Protein AF-A0A934WDV0-F1 (afdb_monomer_lite)

Radius of gyration: 21.9 Å; chains: 1; bounding box: 82×30×37 Å

InterPro domains:
  IPR003775 Flagellar assembly factor FliW [PF02623] (27-85)
  IPR024046 Flagellar assembly factor FliW domain superfamily [G3DSA:2.30.290.10] (13-106)
  IPR024046 Flagellar assembly factor FliW domain superfamily [SSF141457] (26-86)

Foldseek 3Di:
DDDDDDDPPPDDDDPDPPPPQDFDWDQAPLGTWTFGPVQKFAQCQDPVVPRVFGIWGWTARPDPVPRQWIKTAGPVDRHDIDIHGDDDPPNVPDPPVNVVVVCVVVVHDPVPDD

Sequence (114 aa):
MAPYDTHATLAHADASTCTASREEQMHTRFGTLTIKPEHKLEMPKGPFGFAGYTQFALADVPNQAASQFRILQSLEDASVSFIVLPIAADNGWIDAKDFQAACQSYCFDPNTSG

pLDDT: mean 79.07, std 17.93, range [38.03, 95.5]

Structure (mmCIF, N/CA/C/O backbone):
data_AF-A0A934WDV0-F1
#
_entry.id   AF-A0A934WDV0-F1
#
loop_
_atom_site.group_PDB
_atom_site.id
_atom_site.type_symbol
_atom_site.label_atom_id
_atom_site.label_alt_id
_atom_site.label_comp_id
_atom_site.label_asym_id
_atom_site.label_entity_id
_atom_site.label_seq_id
_atom_site.pdbx_PDB_ins_code
_atom_site.Cartn_x
_atom_site.Cartn_y
_atom_site.Cartn_z
_atom_site.occupancy
_atom_site.B_iso_or_equiv
_atom_site.auth_seq_id
_atom_site.auth_comp_id
_atom_site.auth_asym_id
_atom_site.auth_atom_id
_atom_site.pdbx_PDB_model_num
ATOM 1 N N . MET A 1 1 ? -66.702 -10.127 7.432 1.00 45.47 1 MET A N 1
ATOM 2 C CA . MET A 1 1 ? -65.993 -10.806 6.327 1.00 45.47 1 MET A CA 1
ATOM 3 C C . MET A 1 1 ? -65.007 -9.788 5.769 1.00 45.47 1 MET A C 1
ATOM 5 O O . MET A 1 1 ? -65.427 -8.666 5.527 1.00 45.47 1 MET A O 1
ATOM 9 N N . ALA A 1 2 ? -63.714 -10.112 5.798 1.00 49.47 2 ALA A N 1
ATOM 10 C CA . ALA A 1 2 ? -62.581 -9.176 5.800 1.00 49.47 2 ALA A CA 1
ATOM 11 C C . ALA A 1 2 ? -62.384 -8.356 4.500 1.00 49.47 2 ALA A C 1
ATOM 13 O O . ALA A 1 2 ? -62.802 -8.818 3.437 1.00 49.47 2 ALA A O 1
ATOM 14 N N . PRO A 1 3 ? -61.720 -7.183 4.578 1.00 59.69 3 PRO A N 1
ATOM 15 C CA . PRO A 1 3 ? -61.225 -6.424 3.429 1.00 59.69 3 PRO A CA 1
ATOM 16 C C . PRO A 1 3 ? -59.864 -6.974 2.962 1.00 59.69 3 PRO A C 1
ATOM 18 O O . PRO A 1 3 ? -59.087 -7.454 3.784 1.00 59.69 3 PRO A O 1
ATOM 21 N N . TYR A 1 4 ? -59.554 -6.878 1.667 1.00 50.12 4 TYR A N 1
ATOM 22 C CA . TYR A 1 4 ? -58.186 -7.058 1.173 1.00 50.12 4 TYR A CA 1
ATOM 23 C C . TYR A 1 4 ? -57.763 -5.850 0.338 1.00 50.12 4 TYR A C 1
ATOM 25 O O . TYR A 1 4 ? -58.197 -5.661 -0.797 1.00 50.12 4 TYR A O 1
ATOM 33 N N . ASP A 1 5 ? -56.917 -5.044 0.976 1.00 48.34 5 ASP A N 1
ATOM 34 C CA . ASP A 1 5 ? -55.793 -4.314 0.401 1.00 48.34 5 ASP A CA 1
ATOM 35 C C . ASP A 1 5 ? -55.111 -5.081 -0.740 1.00 48.34 5 ASP A C 1
ATOM 37 O O . ASP A 1 5 ? -54.927 -6.297 -0.647 1.00 48.34 5 ASP A O 1
ATOM 41 N N . THR A 1 6 ? -54.610 -4.370 -1.753 1.00 54.59 6 THR A N 1
ATOM 42 C CA . THR A 1 6 ? -53.155 -4.176 -1.928 1.00 54.59 6 THR A CA 1
ATOM 43 C C . THR A 1 6 ? -52.886 -3.348 -3.188 1.00 54.59 6 THR A C 1
ATOM 45 O O . THR A 1 6 ? -53.181 -3.750 -4.313 1.00 54.59 6 THR A O 1
ATOM 48 N N . HIS A 1 7 ? -52.286 -2.178 -2.978 1.00 40.38 7 HIS A N 1
ATOM 49 C CA . HIS A 1 7 ? -51.699 -1.318 -3.997 1.00 40.38 7 HIS A CA 1
ATOM 50 C C . HIS A 1 7 ? -50.508 -2.012 -4.680 1.00 40.38 7 HIS A C 1
ATOM 52 O O . HIS A 1 7 ? -49.523 -2.348 -4.025 1.00 40.38 7 HIS A O 1
ATOM 58 N N . ALA A 1 8 ? -50.551 -2.164 -6.005 1.00 42.09 8 ALA A N 1
ATOM 59 C CA . ALA A 1 8 ? -49.369 -2.483 -6.802 1.00 42.09 8 ALA A CA 1
ATOM 60 C C . ALA A 1 8 ? -48.528 -1.210 -7.000 1.00 42.09 8 ALA A C 1
ATOM 62 O O . ALA A 1 8 ? -48.577 -0.560 -8.043 1.00 42.09 8 ALA A O 1
ATOM 63 N N . THR A 1 9 ? -47.773 -0.831 -5.970 1.00 46.50 9 THR A N 1
ATOM 64 C CA . THR A 1 9 ? -46.698 0.156 -6.098 1.00 46.50 9 THR A CA 1
ATOM 65 C C . THR A 1 9 ? -45.484 -0.549 -6.691 1.00 46.50 9 THR A C 1
ATOM 67 O O . THR A 1 9 ? -44.766 -1.264 -5.996 1.00 46.50 9 THR A O 1
ATOM 70 N N . LEU A 1 10 ? -45.241 -0.340 -7.985 1.00 44.06 10 LEU A N 1
ATOM 71 C CA . LEU A 1 10 ? -43.932 -0.571 -8.592 1.00 44.06 10 LEU A CA 1
ATOM 72 C C . LEU A 1 10 ? -42.981 0.509 -8.065 1.00 44.06 10 LEU A C 1
ATOM 74 O O . LEU A 1 10 ? -42.827 1.583 -8.652 1.00 44.06 10 LEU A O 1
ATOM 78 N N . ALA A 1 11 ? -42.390 0.228 -6.904 1.00 40.34 11 ALA A N 1
ATOM 79 C CA . ALA A 1 11 ? -41.235 0.952 -6.410 1.00 40.34 11 ALA A CA 1
ATOM 80 C C . ALA A 1 11 ? -40.130 0.810 -7.460 1.00 40.34 11 ALA A C 1
ATOM 82 O O . ALA A 1 11 ? -39.662 -0.293 -7.747 1.00 40.34 11 ALA A O 1
ATOM 83 N N . HIS A 1 12 ? -39.776 1.934 -8.076 1.00 42.41 12 HIS A N 1
ATOM 84 C CA . HIS A 1 12 ? -38.605 2.014 -8.925 1.00 42.41 12 HIS A CA 1
ATOM 85 C C . HIS A 1 12 ? -37.395 1.658 -8.070 1.00 42.41 12 HIS A C 1
ATOM 87 O O . HIS A 1 12 ? -37.144 2.273 -7.032 1.00 42.41 12 HIS A O 1
ATOM 93 N N . ALA A 1 13 ? -36.724 0.601 -8.509 1.00 44.56 13 ALA A N 1
ATOM 94 C CA . ALA A 1 13 ? -35.484 0.124 -7.958 1.00 44.56 13 ALA A CA 1
ATOM 95 C C . ALA A 1 13 ? -34.440 1.242 -7.957 1.00 44.56 13 ALA A C 1
ATOM 97 O O . ALA A 1 13 ? -34.285 1.970 -8.937 1.00 44.56 13 ALA A O 1
ATOM 98 N N . ASP A 1 14 ? -33.744 1.297 -6.828 1.00 38.97 14 ASP A N 1
ATOM 99 C CA . ASP A 1 14 ? -32.367 1.735 -6.684 1.00 38.97 14 ASP A CA 1
ATOM 100 C C . ASP A 1 14 ? -32.052 3.115 -7.271 1.00 38.97 14 ASP A C 1
ATOM 102 O O . ASP A 1 14 ? -31.483 3.285 -8.352 1.00 38.97 14 ASP A O 1
ATOM 106 N N . ALA A 1 15 ? -32.389 4.137 -6.483 1.00 43.22 15 ALA A N 1
ATOM 107 C CA . ALA A 1 15 ? -31.638 5.376 -6.522 1.00 43.22 15 ALA A CA 1
ATOM 108 C C . ALA A 1 15 ? -30.183 5.029 -6.195 1.00 43.22 15 ALA A C 1
ATOM 110 O O . ALA A 1 15 ? -29.818 4.904 -5.029 1.00 43.22 15 ALA A O 1
ATOM 111 N N . SER A 1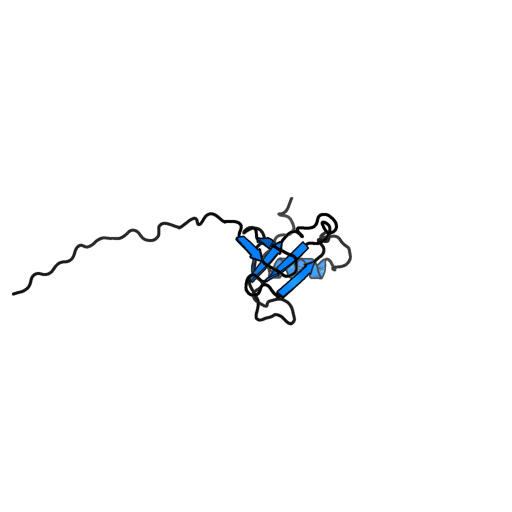 16 ? -29.395 4.857 -7.255 1.00 46.34 16 SER A N 1
ATOM 112 C CA . SER A 1 16 ? -27.943 4.813 -7.243 1.00 46.34 16 SER A CA 1
ATOM 113 C C . SER A 1 16 ? -27.436 5.900 -6.301 1.00 46.34 16 SER A C 1
ATOM 115 O O . SER A 1 16 ? -27.420 7.091 -6.629 1.00 46.34 16 SER A O 1
ATOM 117 N N . THR A 1 17 ? -27.081 5.503 -5.081 1.00 38.03 17 THR A N 1
ATOM 118 C CA . THR A 1 17 ? -26.321 6.352 -4.181 1.00 38.03 17 THR A CA 1
ATOM 119 C C . THR A 1 17 ? -24.948 6.476 -4.807 1.00 38.03 17 THR A C 1
ATOM 121 O O . THR A 1 17 ? -24.063 5.654 -4.582 1.00 38.03 17 THR A O 1
ATOM 124 N N . CYS A 1 18 ? -24.780 7.517 -5.621 1.00 40.56 18 CYS A N 1
ATOM 125 C CA . CYS A 1 18 ? -23.484 8.091 -5.930 1.00 40.56 18 CYS A CA 1
ATOM 126 C C . CYS A 1 18 ? -22.940 8.655 -4.613 1.00 40.56 18 CYS A C 1
ATOM 128 O O . CYS A 1 18 ? -23.030 9.850 -4.331 1.00 40.56 18 CYS A O 1
ATOM 130 N N . THR A 1 19 ? -22.491 7.757 -3.738 1.00 43.88 19 THR A N 1
ATOM 131 C CA . THR A 1 19 ? -21.896 8.092 -2.456 1.00 43.88 19 THR A CA 1
ATOM 132 C C . THR A 1 19 ? -20.645 8.880 -2.780 1.00 43.88 19 THR A C 1
ATOM 134 O O . THR A 1 19 ? -19.677 8.328 -3.296 1.00 43.88 19 THR A O 1
ATOM 137 N N . ALA A 1 20 ? -20.707 10.192 -2.548 1.00 51.47 20 ALA A N 1
ATOM 138 C CA . ALA A 1 20 ? -19.569 11.077 -2.694 1.00 51.47 20 ALA A CA 1
ATOM 139 C C . ALA A 1 20 ? -18.378 10.445 -1.969 1.00 51.47 20 ALA A C 1
ATOM 141 O O . ALA A 1 20 ? -18.460 10.170 -0.768 1.00 51.47 20 ALA A O 1
ATOM 142 N N . SER A 1 21 ? -17.315 10.179 -2.720 1.00 58.56 21 SER A N 1
ATOM 143 C CA . SER A 1 21 ? -16.056 9.619 -2.252 1.00 58.56 21 SER A CA 1
ATOM 144 C C . SER A 1 21 ? -15.474 10.585 -1.218 1.00 58.56 21 SER A C 1
ATOM 146 O O . SER A 1 21 ? -14.801 11.554 -1.557 1.00 58.56 21 SER A O 1
ATOM 148 N N . ARG A 1 22 ? -15.808 10.380 0.058 1.00 74.06 22 ARG A N 1
ATOM 149 C CA . ARG A 1 22 ? -15.311 11.209 1.154 1.00 74.06 22 ARG A CA 1
ATOM 150 C C . ARG A 1 22 ? -13.939 10.716 1.568 1.00 74.06 22 ARG A C 1
ATOM 152 O O . ARG A 1 22 ? -13.730 9.519 1.739 1.00 74.06 22 ARG A O 1
ATOM 159 N N . GLU A 1 23 ? -13.032 11.664 1.751 1.00 84.12 23 GLU A N 1
ATOM 160 C CA . GLU A 1 23 ? -11.779 11.401 2.439 1.00 84.12 23 GLU A CA 1
ATOM 161 C C . GLU A 1 23 ? -12.080 10.924 3.865 1.00 84.12 23 GLU A C 1
ATOM 163 O O . GLU A 1 23 ? -12.909 11.501 4.575 1.00 84.12 23 GLU A O 1
ATOM 168 N N . GLU A 1 24 ? -11.411 9.856 4.276 1.00 89.62 24 GLU A N 1
ATOM 169 C CA . GLU A 1 24 ? -11.549 9.269 5.604 1.00 89.62 24 GLU A CA 1
ATOM 170 C C . GLU A 1 24 ? -10.299 9.596 6.419 1.00 89.62 24 GLU A C 1
ATOM 172 O O . GLU A 1 24 ? -9.180 9.495 5.925 1.00 89.62 24 GLU A O 1
ATOM 177 N N . GLN A 1 25 ? -10.466 9.995 7.678 1.00 92.25 25 GLN A N 1
ATOM 178 C CA . GLN A 1 25 ? -9.334 10.171 8.584 1.00 92.25 25 GLN A CA 1
ATOM 179 C C . GLN A 1 25 ? -9.142 8.908 9.407 1.00 92.25 25 GLN A C 1
ATOM 181 O O . GLN A 1 25 ? -10.080 8.436 10.048 1.00 92.25 25 GLN A O 1
ATOM 186 N N . MET A 1 26 ? -7.915 8.399 9.438 1.00 91.69 26 MET A N 1
ATOM 187 C CA . MET A 1 26 ? -7.581 7.218 10.220 1.00 91.69 26 MET A CA 1
ATOM 188 C C . MET A 1 26 ? -6.405 7.493 11.143 1.00 91.69 26 MET A C 1
ATOM 190 O O . MET A 1 26 ? -5.364 7.993 10.718 1.00 91.69 26 MET A O 1
ATOM 194 N N . HIS A 1 27 ? -6.569 7.173 12.424 1.00 92.62 27 HIS A N 1
ATOM 195 C CA . HIS A 1 27 ? -5.516 7.357 13.410 1.00 92.62 27 HIS A CA 1
ATOM 196 C C . HIS A 1 27 ? -4.600 6.135 13.437 1.00 92.62 27 HIS A C 1
ATOM 198 O O . HIS A 1 27 ? -5.056 5.015 13.647 1.00 92.62 27 HIS A O 1
ATOM 204 N N . THR A 1 28 ? -3.309 6.355 13.218 1.00 90.88 28 THR A N 1
ATOM 205 C CA . THR A 1 28 ? -2.304 5.294 13.090 1.00 90.88 28 THR A CA 1
ATOM 206 C C . THR A 1 28 ? -1.072 5.630 13.923 1.00 90.88 28 THR A C 1
ATOM 208 O O . THR A 1 28 ? -0.923 6.743 14.431 1.00 90.88 28 THR A O 1
ATOM 211 N N . ARG A 1 29 ? -0.115 4.699 14.002 1.00 88.81 29 ARG A N 1
ATOM 212 C CA . ARG A 1 29 ? 1.195 4.956 14.630 1.00 88.81 29 ARG A CA 1
ATOM 213 C C . ARG A 1 29 ? 2.011 6.067 13.954 1.00 88.81 29 ARG A C 1
ATOM 215 O O . ARG A 1 29 ? 2.968 6.554 14.545 1.00 88.81 29 ARG A O 1
ATOM 222 N N . PHE A 1 30 ? 1.652 6.455 12.730 1.00 86.75 30 PHE A N 1
ATOM 223 C CA . PHE A 1 30 ? 2.281 7.548 11.983 1.00 86.75 30 PHE A CA 1
ATOM 224 C C . PHE A 1 30 ? 1.518 8.875 12.120 1.00 86.75 30 PHE A C 1
ATOM 226 O O . PHE A 1 30 ? 1.837 9.848 11.439 1.00 86.75 30 PHE A O 1
ATOM 233 N N . GLY A 1 31 ? 0.522 8.918 13.009 1.00 88.62 31 GLY A N 1
ATOM 234 C CA . GLY A 1 31 ? -0.398 10.033 13.179 1.00 88.62 31 GLY A CA 1
ATOM 235 C C . GLY A 1 31 ? -1.712 9.812 12.433 1.00 88.62 31 GLY A C 1
ATOM 236 O O . GLY A 1 31 ? -2.049 8.698 12.022 1.00 88.62 31 GLY A O 1
ATOM 237 N N . THR A 1 32 ? -2.476 10.890 12.286 1.00 91.88 32 THR A N 1
ATOM 238 C CA . THR A 1 32 ? -3.729 10.875 11.530 1.00 91.88 32 THR A CA 1
ATOM 239 C C . THR A 1 32 ? -3.421 10.941 10.039 1.00 91.88 32 THR A C 1
ATOM 241 O O . THR A 1 32 ? -2.859 11.927 9.566 1.00 91.88 32 THR A O 1
ATOM 244 N N . LEU A 1 33 ? -3.781 9.885 9.315 1.00 91.81 33 LEU A N 1
ATOM 245 C CA . LEU A 1 33 ? -3.652 9.793 7.866 1.00 91.81 33 LEU A CA 1
ATOM 246 C C . LEU A 1 33 ? -4.976 10.177 7.207 1.00 91.81 33 LEU A C 1
ATOM 248 O O . LEU A 1 33 ? -6.043 9.774 7.674 1.00 91.81 33 LEU A O 1
ATOM 252 N N . THR A 1 34 ? -4.894 10.919 6.106 1.00 92.88 34 THR A N 1
ATOM 253 C CA . THR A 1 34 ? -6.037 11.183 5.226 1.00 92.88 34 THR A CA 1
ATOM 254 C C . THR A 1 34 ? -6.063 10.126 4.131 1.00 92.88 34 THR A C 1
ATOM 256 O O . THR A 1 34 ? -5.154 10.049 3.304 1.00 92.88 34 THR A O 1
ATOM 259 N N . ILE A 1 35 ? -7.106 9.307 4.131 1.00 93.31 35 ILE A N 1
ATOM 260 C CA . ILE A 1 35 ? -7.342 8.253 3.155 1.00 93.31 35 ILE A CA 1
ATOM 261 C C . ILE A 1 35 ? -8.229 8.807 2.050 1.00 93.31 35 ILE A C 1
ATOM 263 O O . ILE A 1 35 ? -9.407 9.096 2.262 1.00 93.31 35 ILE A O 1
ATOM 267 N N . LYS A 1 36 ? -7.651 8.929 0.859 1.00 91.69 36 LYS A N 1
ATOM 268 C CA . LYS A 1 36 ? -8.371 9.348 -0.339 1.00 91.69 36 LYS A CA 1
ATOM 269 C C . LYS A 1 36 ? -8.973 8.133 -1.045 1.00 91.69 36 LYS A C 1
ATOM 271 O O . LYS A 1 36 ? -8.260 7.142 -1.216 1.00 91.69 36 LYS A O 1
ATOM 276 N N . PRO A 1 37 ? -10.248 8.168 -1.459 1.00 89.50 37 PRO A N 1
ATOM 277 C CA . PRO A 1 37 ? -10.898 7.041 -2.129 1.00 89.50 37 PRO A CA 1
ATOM 278 C C . PRO A 1 37 ? -10.170 6.564 -3.387 1.00 89.50 37 PRO A C 1
ATOM 280 O O . PRO A 1 37 ? -10.055 5.362 -3.595 1.00 89.50 37 PRO A O 1
ATOM 283 N N . GLU A 1 38 ? -9.608 7.479 -4.178 1.00 91.19 38 GLU A N 1
ATOM 284 C CA . GLU A 1 38 ? -8.813 7.166 -5.372 1.00 91.19 38 GLU A CA 1
ATOM 285 C C . GLU A 1 38 ? -7.484 6.456 -5.068 1.00 91.19 38 GLU A C 1
ATOM 287 O O . GLU A 1 38 ? -6.856 5.902 -5.965 1.00 91.19 38 GLU A O 1
ATOM 292 N N . HIS A 1 39 ? -7.047 6.466 -3.808 1.00 91.56 39 HIS A N 1
ATOM 293 C CA . HIS A 1 39 ? -5.840 5.786 -3.355 1.00 91.56 39 HIS A CA 1
ATOM 294 C C . HIS A 1 39 ? -6.141 4.490 -2.600 1.00 91.56 39 HIS A C 1
ATOM 296 O O . HIS A 1 39 ? -5.218 3.931 -2.006 1.00 91.56 39 HIS A O 1
ATOM 302 N N . LYS A 1 40 ? -7.396 4.021 -2.572 1.00 93.50 40 LYS A N 1
ATOM 303 C CA . LYS A 1 40 ? -7.749 2.714 -2.007 1.00 93.50 40 LYS A CA 1
ATOM 304 C C . LYS A 1 40 ? -7.384 1.608 -3.002 1.00 93.50 40 LYS A C 1
ATOM 306 O O . LYS A 1 40 ? -7.601 1.741 -4.203 1.00 93.50 40 LYS A O 1
ATOM 311 N N . LEU A 1 41 ? -6.814 0.523 -2.493 1.00 91.12 41 LEU A N 1
ATOM 312 C CA . LEU A 1 41 ? -6.379 -0.644 -3.248 1.00 91.12 41 LEU A CA 1
ATOM 313 C C . LEU A 1 41 ? -7.017 -1.892 -2.653 1.00 91.12 41 LEU A C 1
ATOM 315 O O . LEU A 1 41 ? -6.927 -2.134 -1.448 1.00 91.12 41 LEU A O 1
ATOM 319 N N . GLU A 1 42 ? -7.577 -2.720 -3.526 1.00 90.88 42 GLU A N 1
ATOM 320 C CA . GLU A 1 42 ? -7.954 -4.083 -3.188 1.00 90.88 42 GLU A CA 1
ATOM 321 C C . GLU A 1 42 ? -6.814 -5.030 -3.567 1.00 90.88 42 GLU A C 1
ATOM 323 O O . GLU A 1 42 ? -6.353 -5.077 -4.708 1.00 90.88 42 GLU A O 1
ATOM 328 N N . MET A 1 43 ? -6.353 -5.796 -2.588 1.00 90.00 43 MET A N 1
ATOM 329 C CA . MET A 1 43 ? -5.338 -6.829 -2.728 1.00 90.00 43 MET A CA 1
ATOM 330 C C . MET A 1 43 ? -5.965 -8.167 -2.318 1.00 90.00 43 MET A C 1
ATOM 332 O O . MET A 1 43 ? -5.852 -8.550 -1.155 1.00 90.00 43 MET A O 1
ATOM 336 N N . PRO A 1 44 ? -6.596 -8.926 -3.238 1.00 86.56 44 PRO A N 1
ATOM 337 C CA . PRO A 1 44 ? -7.400 -10.106 -2.886 1.00 86.56 44 PRO A CA 1
ATOM 338 C C . PRO A 1 44 ? -6.652 -11.213 -2.130 1.00 86.56 44 PRO A C 1
ATOM 340 O O . PRO A 1 44 ? -7.264 -12.035 -1.457 1.00 86.56 44 PRO A O 1
ATOM 343 N N . LYS A 1 45 ? -5.321 -11.267 -2.261 1.00 87.50 45 LYS A N 1
ATOM 344 C CA . LYS A 1 45 ? -4.454 -12.227 -1.552 1.00 87.50 45 LYS A CA 1
ATOM 345 C C . LYS A 1 45 ? -3.691 -11.606 -0.377 1.00 87.50 45 LYS A C 1
ATOM 347 O O . LYS A 1 45 ? -2.950 -12.317 0.299 1.00 87.50 45 LYS A O 1
ATOM 352 N N . GLY A 1 46 ? -3.844 -10.300 -0.176 1.00 88.75 46 GLY A N 1
ATOM 353 C CA . GLY A 1 46 ? -3.069 -9.501 0.758 1.00 88.75 46 GLY A CA 1
ATOM 354 C C . GLY A 1 46 ? -1.557 -9.502 0.482 1.00 88.75 46 GLY A C 1
ATOM 355 O O . GLY A 1 46 ? -1.058 -10.179 -0.424 1.00 88.75 46 GLY A O 1
ATOM 356 N N . PRO A 1 47 ? -0.791 -8.732 1.267 1.00 88.69 47 PRO A N 1
ATOM 357 C CA . PRO A 1 47 ? 0.660 -8.836 1.303 1.00 88.69 47 PRO A CA 1
ATOM 358 C C . PRO A 1 47 ? 1.109 -10.169 1.917 1.00 88.69 47 PRO A C 1
ATOM 360 O O . PRO A 1 47 ? 0.433 -10.754 2.767 1.00 88.69 47 PRO A O 1
ATOM 363 N N . PHE A 1 48 ? 2.299 -10.636 1.537 1.00 86.06 48 PHE A N 1
ATOM 364 C CA . PHE A 1 48 ? 2.896 -11.834 2.130 1.00 86.06 48 PHE A CA 1
ATOM 365 C C . PHE A 1 48 ? 3.023 -11.691 3.658 1.00 86.06 48 PHE A C 1
ATOM 367 O O . PHE A 1 48 ? 3.540 -10.692 4.152 1.00 86.06 48 PHE A O 1
ATOM 374 N N . GLY A 1 49 ? 2.537 -12.685 4.409 1.00 87.94 49 GLY A N 1
ATOM 375 C CA . GLY A 1 49 ? 2.469 -12.645 5.878 1.00 87.94 49 GLY A CA 1
ATOM 376 C C . GLY A 1 49 ? 1.249 -11.911 6.456 1.00 87.94 49 GLY A C 1
ATOM 377 O O . GLY A 1 49 ? 1.027 -11.977 7.659 1.00 87.94 49 GLY A O 1
ATOM 378 N N . PHE A 1 50 ? 0.430 -11.275 5.610 1.00 89.56 50 PHE A N 1
ATOM 379 C CA . PHE A 1 50 ? -0.740 -10.472 5.985 1.00 89.56 50 PHE A CA 1
ATOM 380 C C . PHE A 1 50 ? -1.973 -10.828 5.140 1.00 89.56 50 PHE A C 1
ATOM 382 O O . PHE A 1 50 ? -2.825 -9.982 4.898 1.00 89.56 50 PHE A O 1
ATOM 389 N N . ALA A 1 51 ? -2.089 -12.087 4.701 1.00 85.69 51 ALA A N 1
ATOM 390 C CA . ALA A 1 51 ? -3.132 -12.550 3.775 1.00 85.69 51 ALA A CA 1
ATOM 391 C C . ALA A 1 51 ? -4.581 -12.362 4.275 1.00 85.69 51 ALA A C 1
ATOM 393 O O . ALA A 1 51 ? -5.514 -12.468 3.486 1.00 85.69 51 ALA A O 1
ATOM 394 N N . GLY A 1 52 ? -4.775 -12.103 5.574 1.00 88.31 52 GLY A N 1
ATOM 395 C CA . GLY A 1 52 ? -6.078 -11.768 6.157 1.00 88.31 52 GLY A CA 1
ATOM 396 C C . GLY A 1 52 ? -6.511 -10.313 5.953 1.00 88.31 52 GLY A C 1
ATOM 397 O O . GLY A 1 52 ? -7.649 -9.997 6.265 1.00 88.31 52 GLY A O 1
ATOM 398 N N . TYR A 1 53 ? -5.628 -9.453 5.440 1.00 93.69 53 TYR A N 1
ATOM 399 C CA . TYR A 1 53 ? -5.917 -8.060 5.121 1.00 93.69 53 TYR A CA 1
ATOM 400 C C . TYR A 1 53 ? -5.880 -7.889 3.605 1.00 93.69 53 TYR A C 1
ATOM 402 O O . TYR A 1 53 ? -4.897 -8.247 2.952 1.00 93.69 53 TYR A O 1
ATOM 410 N N . THR A 1 54 ? -6.954 -7.352 3.048 1.00 94.25 54 THR A N 1
ATOM 411 C CA . THR A 1 54 ? -7.182 -7.231 1.604 1.00 94.25 54 THR A CA 1
ATOM 412 C C . THR A 1 54 ? -7.474 -5.803 1.170 1.00 94.25 54 THR A C 1
ATOM 414 O O . THR A 1 54 ? -7.326 -5.492 -0.007 1.00 94.25 54 THR A O 1
ATOM 417 N N . GLN A 1 55 ? -7.840 -4.918 2.094 1.00 95.19 55 GLN A N 1
ATOM 418 C CA . GLN A 1 55 ? -8.173 -3.530 1.802 1.00 95.19 55 GLN A CA 1
ATOM 419 C C . GLN A 1 55 ? -7.065 -2.617 2.317 1.00 95.19 55 GLN A C 1
ATOM 421 O O . GLN A 1 55 ? -6.798 -2.545 3.517 1.00 95.19 55 GLN A O 1
ATOM 426 N N . PHE A 1 56 ? -6.421 -1.896 1.405 1.00 95.50 56 PHE A N 1
ATOM 427 C CA . PHE A 1 56 ? -5.330 -0.979 1.718 1.00 95.50 56 PHE A CA 1
ATOM 428 C C . PHE A 1 56 ? -5.579 0.395 1.113 1.00 95.50 56 PHE A 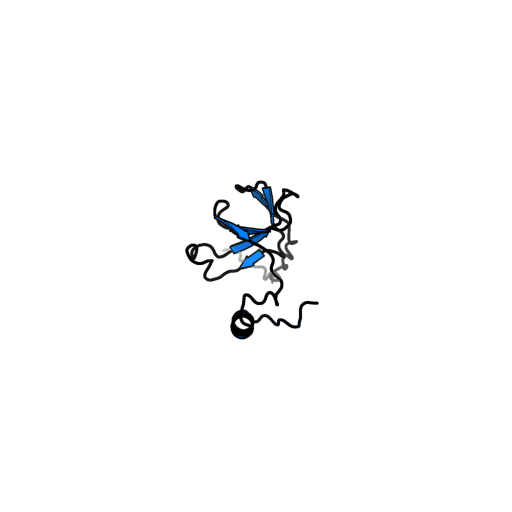C 1
ATOM 430 O O . PHE A 1 56 ? -6.419 0.569 0.236 1.00 95.50 56 PHE A O 1
ATOM 437 N N . ALA A 1 57 ? -4.821 1.387 1.558 1.00 95.31 57 ALA A N 1
ATOM 438 C CA . ALA A 1 57 ? -4.723 2.666 0.884 1.00 95.31 57 ALA A CA 1
ATOM 439 C C . ALA A 1 57 ? -3.301 3.219 0.927 1.00 95.31 57 ALA A C 1
ATOM 441 O O . ALA A 1 57 ? -2.562 3.001 1.890 1.00 95.31 57 ALA A O 1
ATOM 442 N N . LEU A 1 58 ? -2.935 3.964 -0.114 1.00 94.50 58 LEU A N 1
ATOM 443 C CA . LEU A 1 58 ? -1.717 4.766 -0.131 1.00 94.50 58 LEU A CA 1
ATOM 444 C C . LEU A 1 58 ? -2.001 6.153 0.451 1.00 94.50 58 LEU A C 1
ATOM 446 O O . LEU A 1 58 ? -2.790 6.927 -0.091 1.00 94.50 58 LEU A O 1
ATOM 450 N N . ALA A 1 59 ? -1.322 6.477 1.545 1.00 92.56 59 ALA A N 1
ATOM 451 C CA . ALA A 1 59 ? -1.405 7.769 2.210 1.00 92.56 59 ALA A CA 1
ATOM 452 C C . ALA A 1 59 ? -0.044 8.469 2.219 1.00 92.56 59 ALA A C 1
ATOM 454 O O . ALA A 1 59 ? 1.010 7.829 2.296 1.00 92.56 59 ALA A O 1
ATOM 455 N N . ASP A 1 60 ? -0.070 9.796 2.169 1.00 89.75 60 ASP A N 1
ATOM 456 C CA . ASP A 1 60 ? 1.128 10.606 2.350 1.00 89.75 60 ASP A CA 1
ATOM 457 C C . ASP A 1 60 ? 1.507 10.672 3.835 1.00 89.75 60 ASP A C 1
ATOM 459 O O . ASP A 1 60 ? 0.656 10.617 4.728 1.00 89.75 60 ASP A O 1
ATOM 463 N N . VAL A 1 61 ? 2.806 10.788 4.111 1.00 85.56 61 VAL A N 1
ATOM 464 C CA . VAL A 1 61 ? 3.292 10.969 5.482 1.00 85.56 61 VAL A CA 1
ATOM 465 C C . VAL A 1 61 ? 2.992 12.411 5.917 1.00 85.56 61 VAL A C 1
ATOM 467 O O . VAL A 1 61 ? 3.373 13.343 5.210 1.00 85.56 61 VAL A O 1
ATOM 470 N N . PRO A 1 62 ? 2.377 12.647 7.091 1.00 80.12 62 PRO A N 1
ATOM 471 C CA . PRO A 1 62 ? 2.034 14.002 7.537 1.00 80.12 62 PRO A CA 1
ATOM 472 C C . PRO A 1 62 ? 3.261 14.884 7.848 1.00 80.12 62 PRO A C 1
ATOM 474 O O . PRO A 1 62 ? 3.142 16.104 7.943 1.00 80.12 62 PRO A O 1
ATOM 477 N N . ASN A 1 63 ? 4.449 14.292 8.006 1.00 78.75 63 ASN A N 1
ATOM 478 C CA . ASN A 1 63 ? 5.700 15.007 8.248 1.00 78.75 63 ASN A CA 1
ATOM 479 C C . ASN A 1 63 ? 6.448 15.300 6.936 1.00 78.75 63 ASN A C 1
ATOM 481 O O . ASN A 1 63 ? 6.923 14.380 6.269 1.00 78.75 63 ASN A O 1
ATOM 485 N N . GLN A 1 64 ? 6.654 16.585 6.631 1.00 71.62 64 GLN A N 1
ATOM 486 C CA . GLN A 1 64 ? 7.340 17.035 5.415 1.00 71.62 64 GLN A CA 1
ATOM 487 C C . GLN A 1 64 ? 8.786 16.529 5.279 1.00 71.62 64 GLN A C 1
ATOM 489 O O . GLN A 1 64 ? 9.265 16.358 4.158 1.00 71.62 64 GLN A O 1
ATOM 494 N N . ALA A 1 65 ? 9.470 16.226 6.388 1.00 74.00 65 ALA A N 1
ATOM 495 C CA . ALA A 1 65 ? 10.829 15.678 6.357 1.00 74.00 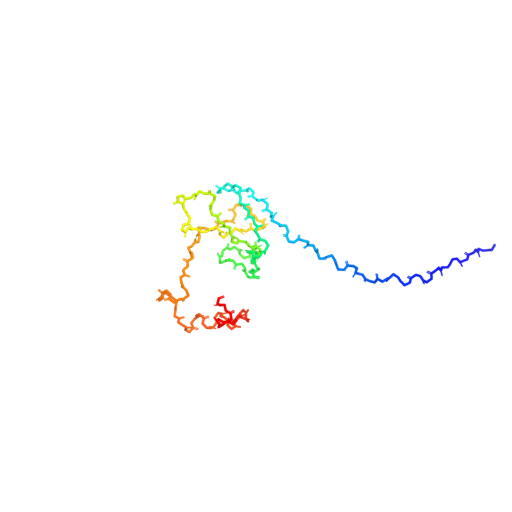65 ALA A CA 1
ATOM 496 C C . ALA A 1 65 ? 10.905 14.269 5.733 1.00 74.00 65 ALA A C 1
ATOM 498 O O . ALA A 1 65 ? 11.985 13.823 5.357 1.00 74.00 65 ALA A O 1
ATOM 499 N N . ALA A 1 66 ? 9.770 13.573 5.614 1.00 76.19 66 ALA A N 1
ATOM 500 C CA . ALA A 1 66 ? 9.667 12.221 5.074 1.00 76.19 66 ALA A CA 1
ATOM 501 C C . ALA A 1 66 ? 8.827 12.154 3.784 1.00 76.19 66 ALA A C 1
ATOM 503 O O . ALA A 1 66 ? 8.370 11.074 3.421 1.00 76.19 66 ALA A O 1
ATOM 504 N N . SER A 1 67 ? 8.651 13.277 3.071 1.00 79.69 67 SER A N 1
ATOM 505 C CA . SER A 1 67 ? 7.777 13.380 1.881 1.00 79.69 67 SER A CA 1
ATOM 506 C C . SER A 1 67 ? 8.152 12.446 0.721 1.00 79.69 67 SER A C 1
ATOM 508 O O . SER A 1 67 ? 7.348 12.213 -0.174 1.00 79.69 67 SER A O 1
ATOM 510 N N . GLN A 1 68 ? 9.376 11.914 0.717 1.00 86.88 68 GLN A N 1
ATOM 511 C CA . GLN A 1 68 ? 9.828 10.911 -0.253 1.00 86.88 68 GLN A CA 1
ATOM 512 C C . GLN A 1 68 ? 9.202 9.526 -0.030 1.00 86.88 68 GLN A C 1
ATOM 514 O O . GLN A 1 68 ? 9.235 8.693 -0.928 1.00 86.88 68 GLN A O 1
ATOM 519 N N . PHE A 1 69 ? 8.657 9.266 1.159 1.00 90.56 69 PHE A N 1
ATOM 520 C CA . PHE A 1 69 ? 8.002 8.012 1.505 1.00 90.56 69 PHE A CA 1
ATOM 521 C C . PHE A 1 69 ? 6.485 8.169 1.482 1.00 90.56 69 PHE A C 1
ATOM 523 O O . PHE A 1 69 ? 5.942 9.250 1.709 1.00 90.56 69 PHE A O 1
ATOM 530 N N . ARG A 1 70 ? 5.794 7.050 1.279 1.00 92.31 70 ARG A N 1
ATOM 531 C CA . ARG A 1 70 ? 4.353 6.923 1.496 1.00 92.31 70 ARG A CA 1
ATOM 532 C C . ARG A 1 70 ? 4.067 5.813 2.491 1.00 92.31 70 ARG A C 1
ATOM 534 O O . ARG A 1 70 ? 4.930 4.984 2.781 1.00 92.31 70 ARG A O 1
ATOM 541 N N . ILE A 1 71 ? 2.847 5.797 3.008 1.00 93.81 71 ILE A N 1
ATOM 542 C CA . ILE A 1 71 ? 2.350 4.733 3.872 1.00 93.81 71 ILE A CA 1
ATOM 543 C C . ILE A 1 71 ? 1.353 3.895 3.080 1.00 93.81 71 ILE A C 1
ATOM 545 O O . ILE A 1 71 ? 0.335 4.409 2.625 1.00 93.81 71 ILE A O 1
ATOM 549 N N . LEU A 1 72 ? 1.634 2.601 2.942 1.00 95.06 72 LEU A N 1
ATOM 550 C CA . LEU A 1 72 ? 0.638 1.610 2.554 1.00 95.06 72 LEU A CA 1
ATOM 551 C C . LEU A 1 72 ? -0.062 1.135 3.828 1.00 95.06 72 LEU A C 1
ATOM 553 O O . LEU A 1 72 ? 0.503 0.379 4.621 1.00 95.06 72 LEU A O 1
ATOM 557 N N . GLN A 1 73 ? -1.267 1.639 4.048 1.00 95.50 73 GLN A N 1
ATOM 558 C CA . GLN A 1 73 ? -2.034 1.462 5.272 1.00 95.50 73 GLN A CA 1
ATOM 559 C C . GLN A 1 73 ? -3.167 0.459 5.055 1.00 95.50 73 GLN A C 1
ATOM 561 O O . GLN A 1 73 ? -3.957 0.641 4.135 1.00 95.50 73 GLN A O 1
ATOM 566 N N . SER A 1 74 ? -3.283 -0.564 5.907 1.00 95.44 74 SER A N 1
ATOM 567 C CA . SER A 1 74 ? -4.475 -1.424 5.932 1.00 95.44 74 SER A CA 1
ATOM 568 C C . SER A 1 74 ? -5.688 -0.623 6.403 1.00 95.44 74 SER A C 1
ATOM 570 O O . SER A 1 74 ? -5.596 0.098 7.397 1.00 95.44 74 SER A O 1
ATOM 572 N N . LEU A 1 75 ? -6.817 -0.750 5.710 1.00 94.62 75 LEU A N 1
ATOM 573 C CA . LEU A 1 75 ? -8.098 -0.150 6.104 1.00 94.62 75 LEU A CA 1
ATOM 574 C C . LEU A 1 75 ? -8.860 -1.012 7.118 1.00 94.62 75 LEU A C 1
ATOM 576 O O . LEU A 1 75 ? -9.840 -0.564 7.704 1.00 94.62 75 LEU A O 1
ATOM 580 N N . GLU A 1 76 ? -8.405 -2.244 7.326 1.00 94.56 76 GLU A N 1
ATOM 581 C CA . GLU A 1 76 ? -9.007 -3.209 8.244 1.00 94.56 76 GLU A CA 1
ATOM 582 C C . GLU A 1 76 ? -8.329 -3.186 9.623 1.00 94.56 76 GLU A C 1
ATOM 584 O O . GLU A 1 76 ? -8.957 -3.522 10.625 1.00 94.56 76 GLU A O 1
ATOM 589 N N . ASP A 1 77 ? -7.060 -2.763 9.697 1.00 93.44 77 ASP A N 1
ATOM 590 C CA . ASP A 1 77 ? -6.294 -2.699 10.944 1.00 93.44 77 ASP A CA 1
ATOM 591 C C . ASP A 1 77 ? -5.274 -1.549 10.936 1.00 93.44 77 ASP A C 1
ATOM 593 O O . ASP A 1 77 ? -4.302 -1.540 10.177 1.00 93.44 77 ASP A O 1
ATOM 597 N N . ALA A 1 78 ? -5.462 -0.586 11.841 1.00 93.00 78 ALA A N 1
ATOM 598 C CA . ALA A 1 78 ? -4.614 0.601 11.959 1.00 93.00 78 ALA A CA 1
ATOM 599 C C . ALA A 1 78 ? -3.173 0.312 12.427 1.00 93.00 78 ALA A C 1
ATOM 601 O O . ALA A 1 78 ? -2.308 1.186 12.321 1.00 93.00 78 ALA A O 1
ATOM 602 N N . SER A 1 79 ? -2.899 -0.887 12.954 1.00 91.69 79 SER A N 1
ATOM 603 C CA . SER A 1 79 ? -1.551 -1.324 13.335 1.00 91.69 79 SER A CA 1
ATOM 604 C C . SER A 1 79 ? -0.753 -1.907 12.161 1.00 91.69 79 SER A C 1
ATOM 606 O O . SER A 1 79 ? 0.480 -1.978 12.230 1.00 91.69 79 SER A O 1
ATOM 608 N N . VAL A 1 80 ? -1.434 -2.279 11.070 1.00 92.94 80 VAL A N 1
ATOM 609 C CA . VAL A 1 80 ? -0.829 -2.872 9.873 1.00 92.94 80 VAL A CA 1
ATOM 610 C C . VAL A 1 80 ? -0.561 -1.787 8.838 1.00 92.94 80 VAL A C 1
ATOM 612 O O . VAL A 1 80 ? -1.446 -1.334 8.110 1.00 92.94 80 VAL A O 1
ATOM 615 N N . SER A 1 81 ? 0.699 -1.372 8.772 1.00 93.50 81 SER A N 1
ATOM 616 C CA . SER A 1 81 ? 1.131 -0.254 7.936 1.00 93.50 81 SER A CA 1
ATOM 617 C C . SER A 1 81 ? 2.566 -0.460 7.464 1.00 93.50 81 SER A C 1
ATOM 619 O O . SER A 1 81 ? 3.454 -0.725 8.284 1.00 93.50 81 SER A O 1
ATOM 621 N N . PHE A 1 82 ? 2.823 -0.237 6.179 1.00 92.94 82 PHE A N 1
ATOM 622 C CA . PHE A 1 82 ? 4.149 -0.355 5.574 1.00 92.94 82 PHE A CA 1
ATOM 623 C C . PHE A 1 82 ? 4.631 1.001 5.073 1.00 92.94 82 PHE A C 1
ATOM 625 O O . PHE A 1 82 ? 3.875 1.748 4.457 1.00 92.94 82 PHE A O 1
ATOM 632 N N . ILE A 1 83 ? 5.903 1.311 5.316 1.00 92.50 83 ILE A N 1
ATOM 633 C CA . ILE A 1 83 ? 6.562 2.450 4.675 1.00 92.50 83 ILE A CA 1
ATOM 634 C C . ILE A 1 83 ? 6.986 1.989 3.284 1.00 92.50 83 ILE A C 1
ATOM 636 O O . ILE A 1 83 ? 7.676 0.978 3.155 1.00 92.50 83 ILE A O 1
ATOM 640 N N . VAL A 1 84 ? 6.570 2.720 2.257 1.00 92.44 84 VAL A N 1
ATOM 641 C CA . VAL A 1 84 ? 6.858 2.405 0.858 1.00 92.44 84 VAL A CA 1
ATOM 642 C C . VAL A 1 84 ? 7.527 3.587 0.170 1.00 92.44 84 VAL A C 1
ATOM 644 O O . VAL A 1 84 ? 7.335 4.743 0.552 1.00 92.44 84 VAL A O 1
ATOM 647 N N . LEU A 1 85 ? 8.323 3.285 -0.852 1.00 90.81 85 LEU A N 1
ATOM 648 C CA . LEU A 1 85 ? 8.971 4.282 -1.693 1.00 90.81 85 LEU A CA 1
ATOM 649 C C . LEU A 1 85 ? 8.318 4.256 -3.083 1.00 90.81 85 LEU A C 1
ATOM 651 O O . LEU A 1 85 ? 8.258 3.184 -3.687 1.00 90.81 85 LEU A O 1
ATOM 655 N N . PRO A 1 86 ? 7.844 5.398 -3.607 1.00 87.38 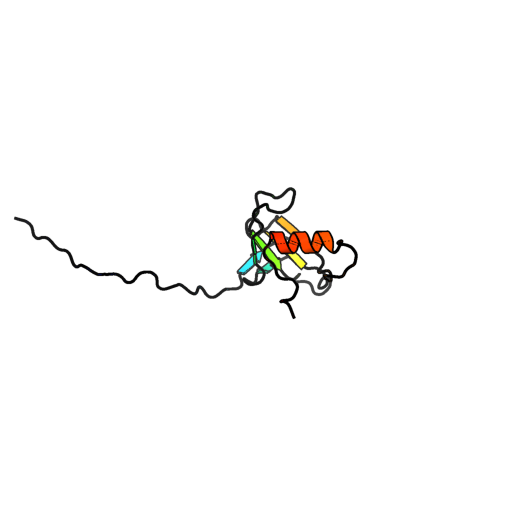86 PRO A N 1
ATOM 656 C CA . PRO A 1 86 ? 7.466 5.491 -5.005 1.00 87.38 86 PRO A CA 1
ATOM 657 C C . PRO A 1 86 ? 8.726 5.346 -5.866 1.00 87.38 86 PRO A C 1
ATOM 659 O O . PRO A 1 86 ? 9.686 6.101 -5.720 1.00 87.38 86 PRO A O 1
ATOM 662 N N . ILE A 1 87 ? 8.720 4.360 -6.756 1.00 86.56 87 ILE A N 1
ATOM 663 C CA . ILE A 1 87 ? 9.802 4.103 -7.708 1.00 86.56 87 ILE A CA 1
ATOM 664 C C . ILE A 1 87 ? 9.294 4.373 -9.121 1.00 86.56 87 ILE A C 1
ATOM 666 O O . ILE A 1 87 ? 8.120 4.144 -9.414 1.00 86.56 87 ILE A O 1
ATOM 670 N N . ALA A 1 88 ? 10.175 4.856 -9.997 1.00 84.19 88 ALA A N 1
ATOM 671 C CA . ALA A 1 88 ? 9.857 4.973 -11.415 1.00 84.19 88 ALA A CA 1
ATOM 672 C C . ALA A 1 88 ? 9.557 3.581 -11.993 1.00 84.19 88 ALA A C 1
ATOM 674 O O . ALA A 1 88 ? 10.132 2.590 -11.538 1.00 84.19 88 ALA A O 1
ATOM 675 N N . ALA A 1 89 ? 8.659 3.487 -12.975 1.00 76.50 89 ALA A N 1
ATOM 676 C CA . ALA A 1 89 ? 8.330 2.203 -13.599 1.00 76.50 89 ALA A CA 1
ATOM 677 C C . ALA A 1 89 ? 9.557 1.569 -14.284 1.00 76.50 89 ALA A C 1
ATOM 679 O O . ALA A 1 89 ? 9.719 0.354 -14.278 1.00 76.50 89 ALA A O 1
ATOM 680 N N . ASP A 1 90 ? 10.465 2.401 -14.795 1.00 78.81 90 ASP A N 1
ATOM 681 C CA . ASP A 1 90 ? 11.716 2.050 -15.468 1.00 78.81 90 ASP A CA 1
ATOM 682 C C . ASP A 1 90 ? 12.944 2.096 -14.533 1.00 78.81 90 ASP A C 1
ATOM 684 O O . ASP A 1 90 ? 14.058 2.405 -14.946 1.00 78.81 90 ASP A O 1
ATOM 688 N N . ASN A 1 91 ? 12.769 1.754 -13.254 1.00 80.38 91 ASN A N 1
ATOM 689 C CA . ASN A 1 91 ? 13.832 1.820 -12.238 1.00 80.38 91 ASN A CA 1
ATOM 690 C C . ASN A 1 91 ? 15.000 0.819 -12.413 1.00 80.38 91 ASN A C 1
ATOM 692 O O . ASN A 1 91 ? 15.982 0.901 -11.675 1.00 80.38 91 ASN A O 1
ATOM 696 N N . GLY A 1 92 ? 14.899 -0.146 -13.334 1.00 82.81 92 GLY A N 1
ATOM 697 C CA . GLY A 1 92 ? 15.918 -1.178 -13.574 1.00 82.81 92 GLY A CA 1
ATOM 698 C C . GLY A 1 92 ? 16.046 -2.255 -12.484 1.00 82.81 92 GLY A C 1
ATOM 699 O O . GLY A 1 92 ? 16.914 -3.118 -12.589 1.00 82.81 92 GLY A O 1
ATOM 700 N N . TRP A 1 93 ? 15.210 -2.225 -11.442 1.00 86.62 93 TRP A N 1
ATOM 701 C CA . TRP A 1 93 ? 15.157 -3.226 -10.366 1.00 86.62 93 TRP A CA 1
ATOM 702 C C . TRP A 1 93 ? 14.149 -4.344 -10.643 1.00 86.62 93 TRP A C 1
ATOM 704 O O . TRP A 1 93 ? 14.290 -5.437 -10.101 1.00 86.62 93 TRP A O 1
ATOM 714 N N . ILE A 1 94 ? 13.138 -4.073 -11.472 1.00 86.56 94 ILE A N 1
ATOM 715 C CA . ILE A 1 94 ? 12.126 -5.040 -11.908 1.00 86.56 94 ILE A CA 1
ATOM 716 C C . ILE A 1 94 ? 12.386 -5.357 -13.384 1.00 86.56 94 ILE A C 1
ATOM 718 O O . ILE A 1 94 ? 12.452 -4.439 -14.203 1.00 86.56 94 ILE A O 1
ATOM 722 N N . AS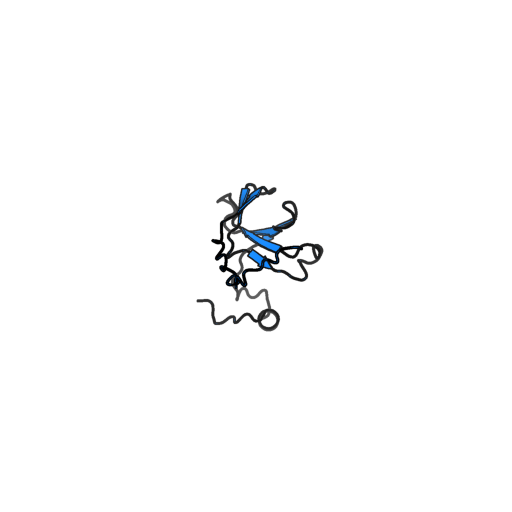P A 1 95 ? 12.549 -6.639 -13.732 1.00 88.75 95 ASP A N 1
ATOM 723 C CA . ASP A 1 95 ? 12.694 -7.051 -15.134 1.00 88.75 95 ASP A CA 1
ATOM 724 C C . ASP A 1 95 ? 11.408 -6.703 -15.901 1.00 88.75 95 ASP A C 1
ATOM 726 O O . ASP A 1 95 ? 10.291 -6.913 -15.418 1.00 88.75 95 ASP A O 1
ATOM 730 N N . ALA A 1 96 ? 11.555 -6.182 -17.120 1.00 86.25 96 ALA A N 1
ATOM 731 C CA . ALA A 1 96 ? 10.434 -5.806 -17.973 1.00 86.25 96 ALA A CA 1
ATOM 732 C C . ALA A 1 96 ? 9.442 -6.964 -18.189 1.00 86.25 96 ALA A C 1
ATOM 734 O O . ALA A 1 96 ? 8.239 -6.728 -18.305 1.00 86.25 96 ALA A O 1
ATOM 735 N N . LYS A 1 97 ? 9.925 -8.215 -18.208 1.00 88.75 97 LYS A N 1
ATOM 736 C CA . LYS A 1 97 ? 9.064 -9.402 -18.335 1.00 88.75 97 LYS A CA 1
ATOM 737 C C . LYS A 1 97 ? 8.166 -9.599 -17.118 1.00 88.75 97 LYS A C 1
ATOM 739 O O . LYS A 1 97 ? 6.982 -9.886 -17.283 1.00 88.75 97 LYS A O 1
ATOM 744 N N . ASP A 1 98 ? 8.716 -9.418 -15.921 1.00 88.56 98 ASP A N 1
ATOM 745 C CA . ASP A 1 98 ? 7.970 -9.563 -14.670 1.00 88.56 98 ASP A CA 1
ATOM 746 C C . ASP A 1 98 ? 6.953 -8.430 -14.517 1.00 88.56 98 ASP A C 1
ATOM 748 O O . ASP A 1 98 ? 5.800 -8.669 -14.153 1.00 88.56 98 ASP A O 1
ATOM 752 N N . PHE A 1 99 ? 7.345 -7.206 -14.887 1.00 85.38 99 PHE A N 1
ATOM 753 C CA . PHE A 1 99 ? 6.438 -6.061 -14.925 1.00 85.38 99 PHE A CA 1
ATOM 754 C C . PHE A 1 99 ? 5.259 -6.307 -15.879 1.00 85.38 99 PHE A C 1
ATOM 756 O O . PHE A 1 99 ? 4.100 -6.168 -15.488 1.00 85.38 99 PHE A O 1
ATOM 763 N N . GLN A 1 100 ? 5.532 -6.756 -17.109 1.00 86.94 100 GLN A N 1
ATOM 764 C CA . GLN A 1 100 ? 4.490 -7.041 -18.097 1.00 86.94 100 GLN A CA 1
ATOM 765 C C . GLN A 1 100 ? 3.552 -8.173 -17.647 1.00 86.94 100 GLN A C 1
ATOM 767 O O . GLN A 1 100 ? 2.335 -8.061 -17.811 1.00 86.94 100 GLN A O 1
ATOM 772 N N . ALA A 1 101 ? 4.091 -9.245 -17.057 1.00 87.56 101 ALA A N 1
ATOM 773 C CA . ALA A 1 101 ? 3.293 -10.348 -16.522 1.00 87.56 101 ALA A CA 1
ATOM 774 C C . ALA A 1 101 ? 2.372 -9.892 -15.374 1.00 87.56 101 ALA A C 1
ATOM 776 O O . ALA A 1 101 ? 1.215 -10.322 -15.289 1.00 87.56 101 ALA A O 1
ATOM 777 N N . ALA A 1 102 ? 2.849 -8.981 -14.519 1.00 85.38 102 ALA A N 1
ATOM 778 C CA . ALA A 1 102 ? 2.035 -8.375 -13.473 1.00 85.38 102 ALA A CA 1
ATOM 779 C C . ALA A 1 102 ? 0.905 -7.516 -14.064 1.00 85.38 102 ALA A C 1
ATOM 781 O O . ALA A 1 102 ? -0.251 -7.712 -13.693 1.00 85.38 102 ALA A O 1
ATOM 782 N N . CYS A 1 103 ? 1.199 -6.637 -15.031 1.00 86.38 103 CYS A N 1
ATOM 783 C CA . CYS A 1 103 ? 0.177 -5.823 -15.702 1.00 86.38 103 CYS A CA 1
ATOM 784 C C . CYS A 1 103 ? -0.936 -6.686 -16.317 1.00 86.38 103 CYS A C 1
ATOM 786 O O . CYS A 1 103 ? -2.116 -6.411 -16.111 1.00 86.38 103 CYS A O 1
ATOM 788 N N . GLN A 1 104 ? -0.574 -7.782 -16.993 1.00 86.19 104 GLN A N 1
ATOM 789 C CA . GLN A 1 104 ? -1.539 -8.731 -17.561 1.00 86.19 104 GLN A CA 1
ATOM 790 C C . GLN A 1 104 ? -2.413 -9.395 -16.490 1.00 86.19 104 GLN A C 1
ATOM 792 O O . GLN A 1 104 ? -3.619 -9.529 -16.679 1.00 86.19 104 GLN A O 1
ATOM 797 N N . SER A 1 105 ? -1.823 -9.777 -15.356 1.00 84.81 105 SER A N 1
ATOM 798 C CA . SER A 1 105 ? -2.542 -10.442 -14.260 1.00 84.81 105 SER A CA 1
ATOM 799 C C . SER A 1 105 ? -3.588 -9.542 -13.593 1.00 84.81 105 SER A C 1
ATOM 801 O O . SER A 1 105 ? -4.573 -10.050 -13.061 1.00 84.81 105 SER A O 1
ATOM 803 N N . TYR A 1 106 ? -3.383 -8.223 -13.628 1.00 79.06 106 TYR A N 1
ATOM 804 C CA . TYR A 1 106 ? -4.286 -7.222 -13.051 1.00 79.06 106 TYR A CA 1
ATOM 805 C C . TYR A 1 106 ? -5.106 -6.459 -14.101 1.00 79.06 106 TYR A C 1
ATOM 807 O O . TYR A 1 106 ? -5.755 -5.472 -13.761 1.00 79.06 106 TYR A O 1
ATOM 815 N N . CYS A 1 107 ? -5.093 -6.901 -15.365 1.00 83.12 107 CYS A N 1
ATOM 816 C CA . CYS A 1 107 ? -5.766 -6.223 -16.480 1.00 83.12 107 CYS A CA 1
ATOM 817 C C . CYS A 1 107 ? -5.416 -4.724 -16.581 1.00 83.12 107 CYS A C 1
ATOM 819 O O . CYS A 1 107 ? -6.256 -3.904 -16.948 1.00 83.12 107 CYS A O 1
ATOM 821 N N . PHE A 1 108 ? -4.179 -4.367 -16.237 1.00 79.56 108 PHE A N 1
ATOM 822 C CA . PHE A 1 108 ? -3.678 -3.001 -16.295 1.00 79.56 108 PHE A CA 1
ATOM 823 C C . PHE A 1 108 ? -2.980 -2.758 -17.635 1.00 79.56 108 PHE A C 1
ATOM 825 O O . PHE A 1 108 ? -2.092 -3.528 -18.009 1.00 79.56 108 PHE A O 1
ATOM 832 N N . ASP A 1 109 ? -3.353 -1.690 -18.346 1.00 78.88 109 ASP A N 1
ATOM 833 C CA . ASP A 1 109 ? -2.650 -1.255 -19.556 1.00 78.88 109 ASP A CA 1
ATOM 834 C C . ASP A 1 109 ? -1.588 -0.197 -19.193 1.00 78.88 109 ASP A C 1
ATOM 836 O O . ASP A 1 109 ? -1.931 0.935 -18.825 1.00 78.88 109 ASP A O 1
ATOM 840 N N . PRO A 1 110 ? -0.289 -0.541 -19.287 1.00 67.44 110 PRO A N 1
ATOM 841 C CA . PRO A 1 110 ? 0.792 0.366 -18.922 1.00 67.44 110 PRO A CA 1
ATOM 842 C C . PRO A 1 110 ? 0.934 1.574 -19.861 1.00 67.44 110 PRO A C 1
ATOM 844 O O . PRO A 1 110 ? 1.643 2.510 -19.506 1.00 67.44 110 PRO A O 1
ATOM 847 N N . ASN A 1 111 ? 0.272 1.595 -21.027 1.00 66.50 111 ASN A N 1
ATOM 848 C CA . ASN A 1 111 ? 0.360 2.699 -21.992 1.00 66.50 111 ASN A CA 1
ATOM 849 C C . ASN A 1 111 ? -0.718 3.784 -21.807 1.00 66.50 111 ASN A C 1
ATOM 851 O O . ASN A 1 111 ? -0.685 4.797 -22.504 1.00 66.50 111 ASN A O 1
ATOM 855 N N . THR A 1 112 ? -1.673 3.593 -20.893 1.00 60.81 112 THR A N 1
ATOM 856 C CA . THR A 1 112 ? -2.802 4.523 -20.681 1.00 60.81 112 THR A CA 1
ATOM 857 C C . THR A 1 112 ? -2.601 5.566 -19.578 1.00 60.81 112 THR A C 1
ATOM 859 O O . THR A 1 112 ? -3.508 6.358 -19.329 1.00 60.81 112 THR A O 1
ATOM 862 N N . SER A 1 113 ? 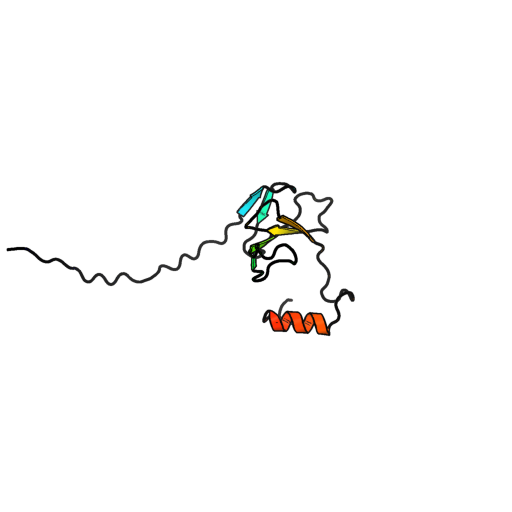-1.441 5.622 -18.922 1.00 49.16 113 SER A N 1
ATOM 863 C CA . SER A 1 113 ? -1.154 6.631 -17.890 1.00 49.16 113 SER A CA 1
ATOM 864 C C . SER A 1 113 ? -0.123 7.642 -18.393 1.00 49.16 113 SER A C 1
ATOM 866 O O . SER A 1 113 ? 1.079 7.393 -18.329 1.00 49.16 113 SER A O 1
ATOM 868 N N . GLY A 1 114 ? -0.623 8.762 -18.924 1.00 39.25 114 GLY A N 1
ATOM 869 C CA . GLY A 1 114 ? 0.127 9.994 -19.193 1.00 39.25 114 GLY A CA 1
ATOM 870 C C . GLY A 1 114 ? -0.233 11.083 -18.195 1.00 39.25 114 GLY A C 1
ATOM 871 O O . GLY A 1 114 ? -1.392 11.070 -17.719 1.00 39.25 114 GLY A O 1
#

Organism: NCBI:txid1549854

Secondary structure (DSSP, 8-state):
-----------------------EEEEETTEEEEE-GGGEEE-TT-STT-TT--EEEEEE-SSGGGTT-EEEEESS-TT-EEEE----TT-SSS-HHHHHHHHHHTT--TTS--